Protein AF-A0A5S4W5J8-F1 (afdb_monomer)

Mean predicted aligned error: 5.46 Å

Nearest PDB structures (foldseek):
  3fp9-assembly3_G  TM=5.485E-01  e=4.960E-02  Mycobacterium tuberculosis
  3fp9-assembly3_L  TM=5.284E-01  e=7.097E-02  Mycobacterium tuberculosis
  3fp9-assembly2_E  TM=5.557E-01  e=1.958E-01  Mycobacterium tuberculosis
  5kzf-assembly2_I  TM=4.977E-01  e=2.640E-01  Mycobacterium tuberculosis H37Ra
  2wfw-assembly1_B-2  TM=4.012E-01  e=1.015E-01  Rhodococcus erythropolis

Organism: NCBI:txid515489

pLDDT: mean 88.21, std 12.74, range [36.38, 98.25]

InterPro domains:
  IPR058292 Protein of unknown function DUF7986 [PF25948] (2-155)

Solvent-accessible surface area (backbone atoms only — not comparable to full-atom values): 9785 Å² total; per-residue (Å²): 135,82,80,91,49,82,70,62,52,54,60,52,49,50,46,54,37,74,32,53,60,96,94,49,78,28,46,49,60,54,48,61,74,70,58,88,63,55,93,86,36,68,68,38,54,49,52,51,18,60,67,68,42,43,55,43,42,33,34,31,62,41,73,39,99,85,68,28,28,34,25,35,29,68,44,71,74,39,81,40,44,34,52,42,75,67,55,52,74,74,58,55,65,73,42,38,32,34,36,38,38,31,53,57,95,84,39,28,31,70,69,87,52,75,36,66,47,58,80,79,53,52,61,64,34,43,72,70,41,60,64,78,46,58,74,42,59,53,50,60,33,45,69,37,68,62,42,64,55,29,51,52,54,50,34,60,75,70,52,44,54,80,72,63,79,84,76,77,88,127

Sequence (170 aa):
MALEDPDEVYYIYDLAIYTAPADRSRAIDRYAKSARFEAQSDERRMLEAMRASQFAILMVERRHDTVGLIATDILRNSKVWLIDVGLEHSMDSGQLFATRLLTVETFSMTAGVNVPFEIDMLEPICMMLPRRVADSKLSQVADDRRFAEAVYKVGLADGVMDRLAYVEPG

Structure (mmCIF, N/CA/C/O backbone):
data_AF-A0A5S4W5J8-F1
#
_entry.id   AF-A0A5S4W5J8-F1
#
loop_
_atom_site.group_PDB
_atom_site.id
_atom_site.type_symbol
_atom_site.label_atom_id
_atom_site.label_alt_id
_atom_site.label_comp_id
_atom_site.label_asym_id
_atom_site.label_entity_id
_atom_site.label_seq_id
_atom_site.pdbx_PDB_ins_code
_atom_site.Cartn_x
_atom_site.Cartn_y
_atom_site.Cartn_z
_atom_site.occupancy
_atom_site.B_iso_or_equiv
_atom_site.auth_seq_id
_atom_site.auth_comp_id
_atom_site.auth_asym_id
_atom_site.auth_atom_id
_atom_site.pdbx_PDB_model_num
ATOM 1 N N . MET A 1 1 ? -1.246 -24.985 -12.605 1.00 39.12 1 MET A N 1
ATOM 2 C CA . MET A 1 1 ? -0.215 -23.949 -12.435 1.00 39.12 1 MET A CA 1
ATOM 3 C C . MET A 1 1 ? 0.287 -24.133 -11.020 1.00 39.12 1 MET A C 1
ATOM 5 O O . MET A 1 1 ? -0.470 -23.866 -10.097 1.00 39.12 1 MET A O 1
ATOM 9 N N . ALA A 1 2 ? 1.417 -24.817 -10.867 1.00 37.88 2 ALA A N 1
ATOM 10 C CA . ALA A 1 2 ? 2.068 -24.954 -9.570 1.00 37.88 2 ALA A CA 1
ATOM 11 C C . ALA A 1 2 ? 2.841 -23.652 -9.332 1.00 37.88 2 ALA A C 1
ATOM 13 O O . ALA A 1 2 ? 3.443 -23.152 -10.276 1.00 37.88 2 ALA A O 1
ATOM 14 N N . LEU A 1 3 ? 2.721 -23.082 -8.136 1.00 46.00 3 LEU A N 1
ATOM 15 C CA . LEU A 1 3 ? 3.480 -21.902 -7.723 1.00 46.00 3 LEU A CA 1
ATOM 16 C C . LEU A 1 3 ? 4.900 -22.392 -7.436 1.00 46.00 3 LEU A C 1
ATOM 18 O O . LEU A 1 3 ? 5.064 -23.292 -6.610 1.00 46.00 3 LEU A O 1
ATOM 22 N N . GLU A 1 4 ? 5.881 -21.904 -8.189 1.00 52.81 4 GLU A N 1
ATOM 23 C CA . GLU A 1 4 ? 7.276 -22.343 -8.054 1.00 52.81 4 GLU A CA 1
ATOM 24 C C . GLU A 1 4 ? 8.015 -21.564 -6.948 1.00 52.81 4 GLU A C 1
ATOM 26 O O . GLU A 1 4 ? 9.006 -22.073 -6.428 1.00 52.81 4 GLU A O 1
ATOM 31 N N . ASP A 1 5 ? 7.470 -20.422 -6.501 1.00 60.50 5 ASP A N 1
ATOM 32 C CA . ASP A 1 5 ? 8.006 -19.591 -5.416 1.00 60.50 5 ASP A CA 1
ATOM 33 C C . ASP A 1 5 ? 6.974 -19.409 -4.269 1.00 60.50 5 ASP A C 1
ATOM 35 O O . ASP A 1 5 ? 5.842 -18.973 -4.517 1.00 60.50 5 ASP A O 1
ATOM 39 N N . PRO A 1 6 ? 7.298 -19.759 -3.005 1.00 61.22 6 PRO A N 1
ATOM 40 C CA . PRO A 1 6 ? 6.429 -19.508 -1.852 1.00 61.22 6 PRO A CA 1
ATOM 41 C C . PRO A 1 6 ? 6.066 -18.028 -1.644 1.00 61.22 6 PRO A C 1
ATOM 43 O O . PRO A 1 6 ? 4.991 -17.760 -1.098 1.00 61.22 6 PRO A O 1
ATOM 46 N N . ASP A 1 7 ? 6.885 -17.082 -2.110 1.00 64.31 7 ASP A N 1
ATOM 47 C CA . ASP A 1 7 ? 6.624 -15.650 -1.947 1.00 64.31 7 ASP A CA 1
ATOM 48 C C . ASP A 1 7 ? 5.525 -15.145 -2.900 1.00 64.31 7 ASP A C 1
ATOM 50 O O . ASP A 1 7 ? 4.762 -14.234 -2.556 1.00 64.31 7 ASP A O 1
ATOM 54 N N . GLU A 1 8 ? 5.307 -15.833 -4.031 1.00 71.88 8 GLU A N 1
ATOM 55 C CA . GLU A 1 8 ? 4.194 -15.549 -4.949 1.00 71.88 8 GLU A CA 1
ATOM 56 C C . GLU A 1 8 ? 2.815 -15.715 -4.290 1.00 71.88 8 GLU A C 1
ATOM 58 O O . GLU A 1 8 ? 1.825 -15.075 -4.674 1.00 71.88 8 GLU A O 1
ATOM 63 N N . VAL A 1 9 ? 2.741 -16.562 -3.261 1.00 80.62 9 VAL A N 1
ATOM 64 C CA . VAL A 1 9 ? 1.512 -16.836 -2.516 1.00 80.62 9 VAL A CA 1
ATOM 65 C C . VAL A 1 9 ? 1.036 -15.588 -1.760 1.00 80.62 9 VAL A C 1
ATOM 67 O O . VAL A 1 9 ? -0.175 -15.361 -1.654 1.00 80.62 9 VAL A O 1
ATOM 70 N N . TYR A 1 10 ? 1.948 -14.736 -1.277 1.00 83.56 10 TYR A N 1
ATOM 71 C CA . TYR A 1 10 ? 1.575 -13.541 -0.514 1.00 83.56 10 TYR A CA 1
ATOM 72 C C . TYR A 1 10 ? 0.826 -12.510 -1.369 1.00 83.56 10 TYR A C 1
ATOM 74 O O . TYR A 1 10 ? -0.144 -11.916 -0.891 1.00 83.56 10 TYR A O 1
ATOM 82 N N . TYR A 1 11 ? 1.177 -12.360 -2.653 1.00 86.62 11 TYR A N 1
ATOM 83 C CA . TYR A 1 11 ? 0.439 -11.492 -3.584 1.00 86.62 11 TYR A CA 1
ATOM 84 C C . TYR A 1 11 ? -0.991 -11.995 -3.807 1.00 86.62 11 TYR A C 1
ATOM 86 O O . TYR A 1 11 ? -1.944 -11.213 -3.863 1.00 86.62 11 TYR A O 1
ATOM 94 N N . ILE A 1 12 ? -1.164 -13.318 -3.898 1.00 88.19 12 ILE A N 1
ATOM 95 C CA . ILE A 1 12 ? -2.484 -13.941 -4.038 1.00 88.19 12 ILE A CA 1
ATOM 96 C C . ILE A 1 12 ? -3.322 -13.682 -2.786 1.00 88.19 12 ILE A C 1
ATOM 98 O O . ILE A 1 12 ? -4.507 -13.361 -2.908 1.00 88.19 12 ILE A O 1
ATOM 102 N N . TYR A 1 13 ? -2.731 -13.789 -1.593 1.00 90.62 13 TYR A N 1
ATOM 103 C CA . TYR A 1 13 ? -3.429 -13.481 -0.347 1.00 90.62 13 TYR A CA 1
ATOM 104 C C . TYR A 1 13 ? -3.846 -12.016 -0.261 1.00 90.62 13 TYR A C 1
ATOM 106 O O . TYR A 1 13 ? -5.002 -11.758 0.079 1.00 90.62 13 TYR A O 1
ATOM 114 N N . ASP A 1 14 ? -2.979 -11.072 -0.635 1.00 93.19 14 ASP A N 1
ATOM 115 C CA . ASP A 1 14 ? -3.356 -9.657 -0.698 1.00 93.19 14 ASP A CA 1
ATOM 116 C C . ASP A 1 14 ? -4.587 -9.454 -1.598 1.00 93.19 14 ASP A C 1
ATOM 118 O O . ASP A 1 14 ? -5.623 -8.940 -1.156 1.00 93.19 14 ASP A O 1
ATOM 122 N N . LEU A 1 15 ? -4.526 -9.951 -2.839 1.00 93.00 15 LEU A N 1
ATOM 123 C CA . LEU A 1 15 ? -5.633 -9.818 -3.784 1.00 93.00 15 LEU A CA 1
ATOM 124 C C . LEU A 1 15 ? -6.908 -10.500 -3.268 1.00 93.00 15 LEU A C 1
ATOM 126 O O . LEU A 1 15 ? -7.994 -9.924 -3.373 1.00 93.00 15 LEU A O 1
ATOM 130 N N . ALA A 1 16 ? -6.804 -11.694 -2.686 1.00 93.31 16 ALA A N 1
ATOM 131 C CA . ALA A 1 16 ? -7.947 -12.442 -2.166 1.00 93.31 16 ALA A CA 1
ATOM 132 C C . ALA A 1 16 ? -8.619 -11.752 -0.966 1.00 93.31 16 ALA A C 1
ATOM 134 O O . ALA A 1 16 ? -9.845 -11.825 -0.818 1.00 93.31 16 ALA A O 1
ATOM 135 N N . ILE A 1 17 ? -7.839 -11.080 -0.114 1.00 94.31 17 ILE A N 1
ATOM 136 C CA . ILE A 1 17 ? -8.345 -10.369 1.065 1.00 94.31 17 ILE A CA 1
ATOM 137 C C . ILE A 1 17 ? -9.013 -9.054 0.652 1.00 94.31 17 ILE A C 1
ATOM 139 O O . ILE A 1 17 ? -10.154 -8.781 1.057 1.00 94.31 17 ILE A O 1
ATOM 143 N N . TYR A 1 18 ? -8.318 -8.256 -0.162 1.00 94.38 18 TYR A N 1
ATOM 144 C CA . TYR A 1 18 ? -8.621 -6.838 -0.361 1.00 94.38 18 TYR A CA 1
ATOM 145 C C . TYR A 1 18 ? -9.265 -6.496 -1.702 1.00 94.38 18 TYR A C 1
ATOM 147 O O . TYR A 1 18 ? -9.713 -5.362 -1.885 1.00 94.38 18 TYR A O 1
ATOM 155 N N . THR A 1 19 ? -9.376 -7.445 -2.630 1.00 92.94 19 THR A N 1
ATOM 156 C CA . THR A 1 19 ? -10.060 -7.222 -3.908 1.00 92.94 19 THR A CA 1
ATOM 157 C C . THR A 1 19 ? -11.259 -8.148 -4.078 1.00 92.94 19 THR A C 1
ATOM 159 O O . THR A 1 19 ? -11.431 -9.153 -3.387 1.00 92.94 19 THR A O 1
ATOM 162 N N . ALA A 1 20 ? -12.157 -7.768 -4.983 1.00 93.50 20 ALA A N 1
ATOM 163 C CA . ALA A 1 20 ? -13.247 -8.612 -5.443 1.00 93.50 20 ALA A CA 1
ATOM 164 C C . ALA A 1 20 ? -13.712 -8.151 -6.830 1.00 93.50 20 ALA A C 1
ATOM 166 O O . ALA A 1 20 ? -13.581 -6.969 -7.159 1.00 93.50 20 ALA A O 1
ATOM 167 N N . PRO A 1 21 ? -14.281 -9.050 -7.650 1.00 89.62 21 PRO A N 1
ATOM 168 C CA . PRO A 1 21 ? -15.085 -8.662 -8.804 1.00 89.62 21 PRO A CA 1
ATOM 169 C C . PRO A 1 21 ? -16.190 -7.664 -8.427 1.00 89.62 21 PRO A C 1
ATOM 171 O O . PRO A 1 21 ? -16.654 -7.653 -7.291 1.00 89.62 21 PRO A O 1
ATOM 174 N N . ALA A 1 22 ? -16.635 -6.843 -9.383 1.00 85.25 22 ALA A N 1
ATOM 175 C CA . ALA A 1 22 ? -17.581 -5.750 -9.124 1.00 85.25 22 ALA A CA 1
ATOM 176 C C . ALA A 1 22 ? -18.946 -6.214 -8.570 1.00 85.25 22 ALA A C 1
ATOM 178 O O . ALA A 1 22 ? -19.643 -5.441 -7.923 1.00 85.25 22 ALA A O 1
ATOM 179 N N . ASP A 1 23 ? -19.322 -7.468 -8.812 1.00 92.00 23 ASP A N 1
ATOM 180 C CA . ASP A 1 23 ? -20.550 -8.118 -8.350 1.00 92.00 23 ASP A CA 1
ATOM 181 C C . ASP A 1 23 ? -20.390 -8.844 -6.999 1.00 92.00 23 ASP A C 1
ATOM 183 O O . ASP A 1 23 ? -21.333 -9.470 -6.513 1.00 92.00 23 ASP A O 1
ATOM 187 N N . ARG A 1 24 ? -19.206 -8.788 -6.373 1.00 92.94 24 ARG A N 1
ATOM 188 C CA . ARG A 1 24 ? -18.893 -9.510 -5.133 1.00 92.94 24 ARG A CA 1
ATOM 189 C C . ARG A 1 24 ? -18.306 -8.584 -4.073 1.00 92.94 24 ARG A C 1
ATOM 191 O O . ARG A 1 24 ? -17.574 -7.648 -4.364 1.00 92.94 24 ARG A O 1
ATOM 198 N N . SER A 1 25 ? -18.578 -8.885 -2.804 1.00 94.06 25 SER A N 1
ATOM 199 C CA . SER A 1 25 ? -17.920 -8.201 -1.685 1.00 94.06 25 SER A CA 1
ATOM 200 C C . SER A 1 25 ? -16.525 -8.776 -1.430 1.00 94.06 25 SER A C 1
ATOM 202 O O . SER A 1 25 ? -16.349 -9.994 -1.523 1.00 94.06 25 SER A O 1
ATOM 204 N N . ARG A 1 26 ? -15.569 -7.937 -1.011 1.00 95.50 26 ARG A N 1
ATOM 205 C CA . ARG A 1 26 ? -14.213 -8.348 -0.593 1.00 95.50 26 ARG A CA 1
ATOM 206 C C . ARG A 1 26 ? -14.258 -9.330 0.578 1.00 95.50 26 ARG A C 1
ATOM 208 O O . ARG A 1 26 ? -15.209 -9.310 1.364 1.00 95.50 26 ARG A O 1
ATOM 215 N N . ALA A 1 27 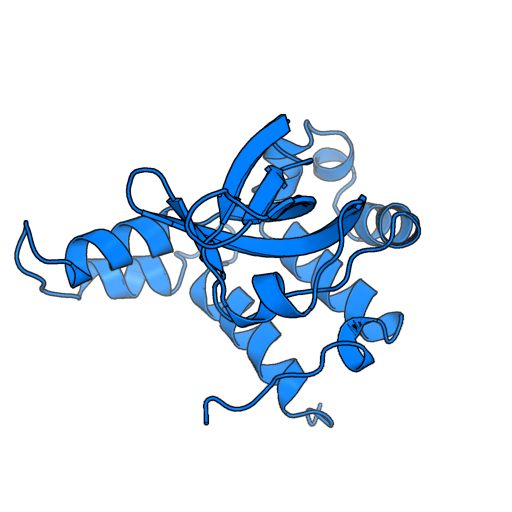? -13.249 -10.192 0.712 1.00 96.44 27 ALA A N 1
ATOM 216 C CA . ALA A 1 27 ? -13.196 -11.140 1.826 1.00 96.44 27 ALA A CA 1
ATOM 217 C C . ALA A 1 27 ? -13.129 -10.421 3.179 1.00 96.44 27 ALA A C 1
ATOM 219 O O . ALA A 1 27 ? -13.876 -10.787 4.088 1.00 96.44 27 ALA A O 1
ATOM 220 N N . ILE A 1 28 ? -12.346 -9.341 3.269 1.00 96.19 28 ILE A N 1
ATOM 221 C CA . ILE A 1 28 ? -12.249 -8.523 4.483 1.00 96.19 28 ILE A CA 1
ATOM 222 C C . ILE A 1 28 ? -13.601 -7.931 4.914 1.00 96.19 28 ILE A C 1
ATOM 224 O O . ILE A 1 28 ? -13.933 -7.938 6.096 1.00 96.19 28 ILE A O 1
ATOM 228 N N . ASP A 1 29 ? -14.446 -7.509 3.965 1.00 96.75 29 ASP A N 1
ATOM 229 C CA . ASP A 1 29 ? -15.786 -6.995 4.279 1.00 96.75 29 ASP A CA 1
ATOM 230 C C . ASP A 1 29 ? -16.734 -8.098 4.754 1.00 96.75 29 ASP A C 1
ATOM 232 O O . ASP A 1 29 ? -17.607 -7.847 5.585 1.00 96.75 29 ASP A O 1
ATOM 236 N N . ARG A 1 30 ? -16.593 -9.324 4.233 1.00 96.88 30 ARG A N 1
ATOM 237 C CA . ARG A 1 30 ? -17.379 -10.470 4.716 1.00 96.88 30 ARG A CA 1
ATOM 238 C C . ARG A 1 30 ? -16.966 -10.843 6.134 1.00 96.88 30 ARG A C 1
ATOM 240 O O . ARG A 1 30 ? -17.841 -11.023 6.974 1.00 96.88 30 ARG A O 1
ATOM 247 N N . TYR A 1 31 ? -15.661 -10.891 6.400 1.00 96.81 31 TYR A N 1
ATOM 248 C CA . TYR A 1 31 ? -15.129 -11.150 7.734 1.00 96.81 31 TYR A CA 1
ATOM 249 C C . TYR A 1 31 ? -15.609 -10.099 8.740 1.00 96.81 31 TYR A C 1
ATOM 251 O O . TYR A 1 31 ? -16.134 -10.452 9.794 1.00 96.81 31 TYR A O 1
ATOM 259 N N . ALA A 1 32 ? -15.548 -8.816 8.377 1.00 95.62 32 ALA A N 1
ATOM 260 C CA . ALA A 1 32 ? -15.992 -7.723 9.237 1.00 95.62 32 ALA A CA 1
ATOM 261 C C . ALA A 1 32 ? -17.484 -7.769 9.600 1.00 95.62 32 ALA A C 1
ATOM 263 O O . ALA A 1 32 ? -17.862 -7.299 10.668 1.00 95.62 32 ALA A O 1
ATOM 264 N N . LYS A 1 33 ? -18.337 -8.352 8.746 1.00 94.44 33 LYS A N 1
ATOM 265 C CA . LYS A 1 33 ? -19.766 -8.544 9.051 1.00 94.44 33 LYS A CA 1
ATOM 266 C C . LYS A 1 33 ? -20.014 -9.622 10.108 1.00 94.44 33 LYS A C 1
ATOM 268 O O . LYS A 1 33 ? -21.024 -9.555 10.801 1.00 94.44 33 LYS A O 1
ATOM 273 N N . SER A 1 34 ? -19.145 -10.628 10.199 1.00 93.31 34 SER A N 1
ATOM 274 C CA . SER A 1 34 ? -19.281 -11.739 11.152 1.00 93.31 34 SER A CA 1
ATOM 275 C C . SER A 1 34 ? -18.438 -11.573 12.415 1.00 93.31 34 SER A C 1
ATOM 277 O O . SER A 1 34 ? -18.775 -12.154 13.446 1.00 93.31 34 SER A O 1
ATOM 279 N N . ALA A 1 35 ? -17.340 -10.819 12.333 1.00 92.00 35 ALA A N 1
ATOM 280 C CA . ALA A 1 35 ? -16.421 -10.608 13.439 1.00 92.00 35 ALA A CA 1
ATOM 281 C C . ALA A 1 35 ? -17.101 -9.835 14.576 1.00 92.00 35 ALA A C 1
ATOM 283 O O . ALA A 1 35 ? -17.832 -8.870 14.349 1.00 92.00 35 ALA A O 1
ATOM 284 N N . ARG A 1 36 ? -16.851 -10.264 15.814 1.00 92.75 36 ARG A N 1
ATOM 285 C CA . ARG A 1 36 ? -17.346 -9.602 17.021 1.00 92.75 36 ARG A CA 1
ATOM 286 C C . ARG A 1 36 ? -16.149 -9.111 17.818 1.00 92.75 36 ARG A C 1
ATOM 288 O O . ARG A 1 36 ? -15.489 -9.905 18.475 1.00 92.75 36 ARG A O 1
ATOM 295 N N . PHE A 1 37 ? -15.898 -7.812 17.735 1.00 94.31 37 PHE A N 1
ATOM 296 C CA . PHE A 1 37 ? -14.906 -7.111 18.544 1.00 94.31 37 PHE A CA 1
ATOM 297 C C . PHE A 1 37 ? -15.606 -6.047 19.382 1.00 94.31 37 PHE A C 1
ATOM 299 O O . PHE A 1 37 ? -16.645 -5.515 18.974 1.00 94.31 37 PHE A O 1
ATOM 306 N N . GLU A 1 38 ? -15.053 -5.742 20.550 1.00 95.31 38 GLU A N 1
ATOM 307 C CA . GLU A 1 38 ? -15.562 -4.650 21.374 1.00 95.31 38 GLU A CA 1
ATOM 308 C C . GLU A 1 38 ? -15.379 -3.312 20.643 1.00 95.31 38 GLU A C 1
ATOM 310 O O . GLU A 1 38 ? -14.429 -3.115 19.888 1.00 95.31 38 GLU A O 1
ATOM 315 N N . ALA A 1 39 ? -16.304 -2.371 20.843 1.00 88.31 39 ALA A N 1
ATOM 316 C CA . ALA A 1 39 ? -16.365 -1.152 20.032 1.00 88.31 39 ALA A CA 1
ATOM 317 C C . ALA A 1 39 ? -15.095 -0.282 20.102 1.00 88.31 39 ALA A C 1
ATOM 319 O O . ALA A 1 39 ? -14.810 0.449 19.157 1.00 88.31 39 ALA A O 1
ATOM 320 N N . GLN A 1 40 ? -14.356 -0.349 21.210 1.00 91.62 40 GLN A N 1
ATOM 321 C CA . GLN A 1 40 ? -13.151 0.448 21.461 1.00 91.62 40 GLN A CA 1
ATOM 322 C C . GLN A 1 40 ? -11.864 -0.387 21.421 1.00 91.62 40 GLN A C 1
ATOM 324 O O . GLN A 1 40 ? -10.813 0.120 21.804 1.00 91.62 40 GLN A O 1
ATOM 329 N N . SER A 1 41 ? -11.943 -1.647 20.981 1.00 95.25 41 SER A N 1
ATOM 330 C CA . SER A 1 41 ? -10.783 -2.533 20.947 1.00 95.25 41 SER A CA 1
ATOM 331 C C . SER A 1 41 ? -9.855 -2.217 19.776 1.00 95.25 41 SER A C 1
ATOM 333 O O . SER A 1 41 ? -10.282 -1.710 18.730 1.00 95.25 41 SER A O 1
ATOM 335 N N . ASP A 1 42 ? -8.578 -2.550 19.937 1.00 94.81 42 ASP A N 1
ATOM 336 C CA . ASP A 1 42 ? -7.579 -2.364 18.887 1.00 94.81 42 ASP A CA 1
ATOM 337 C C . ASP A 1 42 ? -7.854 -3.268 17.681 1.00 94.81 42 ASP A C 1
ATOM 339 O O . ASP A 1 42 ? -7.674 -2.849 16.541 1.00 94.81 42 ASP A O 1
ATOM 343 N N . GLU A 1 43 ? -8.413 -4.461 17.890 1.00 95.25 43 GLU A N 1
ATOM 344 C CA . GLU A 1 43 ? -8.831 -5.357 16.809 1.00 95.25 43 GLU A CA 1
ATOM 345 C C . GLU A 1 43 ? -9.937 -4.732 15.956 1.00 95.25 43 GLU A C 1
ATOM 347 O O . GLU A 1 43 ? -9.929 -4.859 14.728 1.00 95.25 43 GLU A O 1
ATOM 352 N N . ARG A 1 44 ? -10.886 -4.017 16.580 1.00 95.06 44 ARG A N 1
ATOM 353 C CA . ARG A 1 44 ? -11.934 -3.299 15.848 1.00 95.06 44 ARG A CA 1
ATOM 354 C C . ARG A 1 44 ? -11.339 -2.169 15.012 1.00 95.06 44 ARG A C 1
ATOM 356 O O . ARG A 1 44 ? -11.727 -2.028 13.849 1.00 95.06 44 ARG A O 1
ATOM 363 N N . ARG A 1 45 ? -10.416 -1.389 15.591 1.00 94.94 45 ARG A N 1
ATOM 364 C CA . ARG A 1 45 ? -9.702 -0.298 14.903 1.00 94.94 45 ARG A CA 1
ATOM 365 C C . ARG A 1 45 ? -8.904 -0.834 13.719 1.00 94.94 45 ARG A C 1
ATOM 367 O O . ARG A 1 45 ? -9.043 -0.325 12.609 1.00 94.94 45 ARG A O 1
ATOM 374 N N . MET A 1 46 ? -8.154 -1.910 13.935 1.00 94.94 46 MET A N 1
ATOM 375 C CA . MET A 1 46 ? -7.341 -2.535 12.901 1.00 94.94 46 MET A CA 1
ATOM 376 C C . MET A 1 46 ? -8.201 -3.111 11.779 1.00 94.94 46 MET A C 1
ATOM 378 O O . MET A 1 46 ? -7.907 -2.895 10.608 1.00 94.94 46 MET A O 1
ATOM 382 N N . LEU A 1 47 ? -9.313 -3.779 12.101 1.00 95.81 47 LEU A N 1
ATOM 383 C CA . LEU A 1 47 ? -10.223 -4.297 11.082 1.00 95.81 47 LEU A CA 1
ATOM 384 C C . LEU A 1 47 ? -10.805 -3.175 10.209 1.00 95.81 47 LEU A C 1
ATOM 386 O O . LEU A 1 47 ? -10.940 -3.354 9.001 1.00 95.81 47 LEU A O 1
ATOM 390 N N . GLU A 1 48 ? -11.137 -2.016 10.781 1.00 95.62 48 GLU A N 1
ATOM 391 C CA . GLU A 1 48 ? -11.576 -0.868 9.979 1.00 95.62 48 GLU A CA 1
ATOM 392 C C . GLU A 1 48 ? -10.448 -0.296 9.112 1.00 95.62 48 GLU A C 1
ATOM 394 O O . GLU A 1 48 ? -10.679 -0.040 7.930 1.00 95.62 48 GLU A O 1
ATOM 399 N N . ALA A 1 49 ? -9.219 -0.204 9.628 1.00 96.25 49 ALA A N 1
ATOM 400 C CA . ALA A 1 49 ? -8.053 0.178 8.829 1.00 96.25 49 ALA A CA 1
ATOM 401 C C . ALA A 1 49 ? -7.800 -0.804 7.667 1.00 96.25 49 ALA A C 1
ATOM 403 O O . ALA A 1 49 ? -7.576 -0.385 6.534 1.00 96.25 49 ALA A O 1
ATOM 404 N N . MET A 1 50 ? -7.937 -2.114 7.899 1.00 95.62 50 MET A N 1
ATOM 405 C CA . MET A 1 50 ? -7.855 -3.144 6.855 1.00 95.62 50 MET A CA 1
ATOM 406 C C . MET A 1 50 ? -8.927 -2.965 5.780 1.00 95.62 50 MET A C 1
ATOM 408 O O . MET A 1 50 ? -8.641 -3.072 4.586 1.00 95.62 50 MET A O 1
ATOM 412 N N . ARG A 1 51 ? -10.165 -2.651 6.166 1.00 95.44 51 ARG A N 1
ATOM 413 C CA . ARG A 1 51 ? -11.253 -2.409 5.205 1.00 95.44 51 ARG A CA 1
ATOM 414 C C . ARG A 1 51 ? -11.062 -1.133 4.396 1.00 95.44 51 ARG A C 1
ATOM 416 O O . ARG A 1 51 ? -11.463 -1.111 3.228 1.00 95.44 51 ARG A O 1
ATOM 423 N N . ALA A 1 52 ? -10.499 -0.102 5.017 1.00 94.94 52 ALA A N 1
ATOM 424 C CA . ALA A 1 52 ? -10.199 1.187 4.405 1.00 94.94 52 ALA A CA 1
ATOM 425 C C . ALA A 1 52 ? -8.840 1.216 3.688 1.00 94.94 52 ALA A C 1
ATOM 427 O O . ALA A 1 52 ? -8.498 2.237 3.100 1.00 94.94 52 ALA A O 1
ATOM 428 N N . SER A 1 53 ? -8.085 0.114 3.729 1.00 94.69 53 SER A N 1
ATOM 429 C CA . SER A 1 53 ? -6.745 0.038 3.156 1.00 94.69 53 SER A CA 1
ATOM 430 C C . SER A 1 53 ? -6.716 0.376 1.669 1.00 94.69 53 SER A C 1
ATOM 432 O O . SER A 1 53 ? -7.641 0.070 0.907 1.00 94.69 53 SER A O 1
ATOM 434 N N . GLN A 1 54 ? -5.612 0.984 1.252 1.00 92.75 54 GLN A N 1
ATOM 435 C CA . GLN A 1 54 ? -5.422 1.480 -0.104 1.00 92.75 54 GLN A CA 1
ATOM 436 C C . GLN A 1 54 ? -4.120 0.951 -0.679 1.00 92.75 54 GLN A C 1
ATOM 438 O O . GLN A 1 54 ? -3.118 0.853 0.023 1.00 92.75 54 GLN A O 1
ATOM 443 N N . PHE A 1 55 ? -4.129 0.621 -1.968 1.00 95.06 55 PHE A N 1
ATOM 444 C CA . PHE A 1 55 ? -2.890 0.353 -2.682 1.00 95.06 55 PHE A CA 1
ATOM 445 C C . PHE A 1 55 ? -2.212 1.687 -3.029 1.00 95.06 55 PHE A C 1
ATOM 447 O O . PHE A 1 55 ? -2.888 2.653 -3.410 1.00 95.06 55 PHE A O 1
ATOM 454 N N . ALA A 1 56 ? -0.896 1.752 -2.853 1.00 95.50 56 ALA A N 1
ATOM 455 C CA . ALA A 1 56 ? -0.104 2.968 -2.974 1.00 95.50 56 ALA A CA 1
ATOM 456 C C . ALA A 1 56 ? 1.227 2.690 -3.677 1.00 95.50 56 ALA A C 1
ATOM 458 O O . ALA A 1 56 ? 1.755 1.581 -3.601 1.00 95.50 56 ALA A O 1
ATOM 459 N N . ILE A 1 57 ? 1.771 3.725 -4.319 1.00 96.44 57 ILE A N 1
ATOM 460 C CA . ILE A 1 57 ? 3.178 3.789 -4.725 1.00 96.44 57 ILE A CA 1
ATOM 461 C C . ILE A 1 57 ? 3.822 4.865 -3.863 1.00 96.44 57 ILE A C 1
ATOM 463 O O . ILE A 1 57 ? 3.429 6.032 -3.922 1.00 96.44 57 ILE A O 1
ATOM 467 N N . LEU A 1 58 ? 4.785 4.458 -3.049 1.00 97.31 58 LEU A N 1
ATOM 468 C CA . LEU A 1 58 ? 5.459 5.298 -2.081 1.00 97.31 58 LEU A CA 1
ATOM 469 C C . LEU A 1 58 ? 6.868 5.630 -2.538 1.00 97.31 58 LEU A C 1
ATOM 471 O O . LEU A 1 58 ? 7.637 4.733 -2.860 1.00 97.31 58 LEU A O 1
ATOM 475 N N . MET A 1 59 ? 7.210 6.915 -2.498 1.00 97.75 59 MET A N 1
ATOM 476 C CA . MET A 1 59 ? 8.589 7.386 -2.581 1.00 97.75 59 MET A CA 1
ATOM 477 C C . MET A 1 59 ? 9.101 7.678 -1.175 1.00 97.75 59 MET A C 1
ATOM 479 O O . MET A 1 59 ? 8.534 8.529 -0.484 1.00 97.75 59 MET A O 1
ATOM 483 N N . VAL A 1 60 ? 10.165 7.000 -0.753 1.00 97.75 60 VAL A N 1
ATOM 484 C CA . VAL A 1 60 ? 10.813 7.259 0.536 1.00 97.75 60 VAL A CA 1
ATOM 485 C C . VAL A 1 60 ? 11.505 8.612 0.487 1.00 97.75 60 VAL A C 1
ATOM 487 O O . VAL A 1 60 ? 12.273 8.892 -0.426 1.00 97.75 60 VAL A O 1
ATOM 490 N N . GLU A 1 61 ? 11.264 9.464 1.478 1.00 97.75 61 GLU A N 1
ATOM 491 C CA . GLU A 1 61 ? 11.915 10.775 1.545 1.00 97.75 61 GLU A CA 1
ATOM 492 C C . GLU A 1 61 ? 13.017 10.791 2.581 1.00 97.75 61 GLU A C 1
ATOM 494 O O . GLU A 1 61 ? 14.122 11.264 2.326 1.00 97.75 61 GLU A O 1
ATOM 499 N N . ARG A 1 62 ? 12.708 10.285 3.771 1.00 96.81 62 ARG A N 1
ATOM 500 C CA . ARG A 1 62 ? 13.618 10.268 4.909 1.00 96.81 62 ARG A CA 1
ATOM 501 C C . ARG A 1 62 ? 13.122 9.295 5.966 1.00 96.81 62 ARG A C 1
ATOM 503 O O . ARG A 1 62 ? 11.945 8.943 5.997 1.00 96.81 62 ARG A O 1
ATOM 510 N N . ARG A 1 63 ? 14.004 8.960 6.900 1.00 96.44 63 ARG A N 1
ATOM 511 C CA . ARG A 1 63 ? 13.606 8.385 8.188 1.00 96.44 63 ARG A CA 1
ATOM 512 C C . ARG A 1 63 ? 12.865 9.441 9.011 1.00 96.44 63 ARG A C 1
ATOM 514 O O . ARG A 1 63 ? 13.170 10.636 8.918 1.00 96.44 63 ARG A O 1
ATOM 521 N N . HIS A 1 64 ? 11.850 9.013 9.748 1.00 96.38 64 HIS A N 1
ATOM 522 C CA . HIS A 1 64 ? 11.162 9.849 10.724 1.00 96.38 64 HIS A CA 1
ATOM 523 C C . HIS A 1 64 ? 12.065 10.055 11.951 1.00 96.38 64 HIS A C 1
ATOM 525 O O . HIS A 1 64 ? 12.919 9.225 12.244 1.00 96.38 64 HIS A O 1
ATOM 531 N N . ASP A 1 65 ? 11.879 11.152 12.686 1.00 93.19 65 ASP A N 1
ATOM 532 C CA . ASP A 1 65 ? 12.808 11.542 13.761 1.00 93.19 65 ASP A CA 1
ATOM 533 C C . ASP A 1 65 ? 12.717 10.619 14.989 1.00 93.19 65 ASP A C 1
ATOM 535 O O . ASP A 1 65 ? 13.586 10.642 15.856 1.00 93.19 65 ASP A O 1
ATOM 539 N N . THR A 1 66 ? 11.643 9.829 15.086 1.00 92.44 66 THR A N 1
ATOM 540 C CA . THR A 1 66 ? 11.403 8.897 16.198 1.00 92.44 66 THR A CA 1
ATOM 541 C C . THR A 1 66 ? 11.424 7.437 15.759 1.00 92.44 66 THR A C 1
ATOM 543 O O . THR A 1 66 ? 12.109 6.634 16.380 1.00 92.44 66 THR A O 1
ATOM 546 N N . VAL A 1 67 ? 10.638 7.084 14.738 1.00 93.62 67 VAL A N 1
ATOM 547 C CA . VAL A 1 67 ? 10.472 5.705 14.249 1.00 93.62 67 VAL A CA 1
ATOM 548 C C . VAL A 1 67 ? 9.798 5.702 12.883 1.00 93.62 67 VAL A C 1
ATOM 550 O O . VAL A 1 67 ? 8.856 6.478 12.659 1.00 93.62 67 VAL A O 1
ATOM 553 N N . GLY A 1 68 ? 10.244 4.809 12.003 1.00 94.88 68 GLY A N 1
ATOM 554 C CA . GLY A 1 68 ? 9.676 4.601 10.681 1.00 94.88 68 GLY A CA 1
ATOM 555 C C . GLY A 1 68 ? 10.178 5.590 9.630 1.00 94.88 68 GLY A C 1
ATOM 556 O O . GLY A 1 68 ? 11.204 6.257 9.770 1.00 94.88 68 GLY A O 1
ATOM 557 N N . LEU A 1 69 ? 9.426 5.699 8.541 1.00 97.12 69 LEU A N 1
ATOM 558 C CA . LEU A 1 69 ? 9.749 6.486 7.359 1.00 97.12 69 LEU A CA 1
ATOM 559 C C . LEU A 1 69 ? 8.729 7.607 7.145 1.00 97.12 69 LEU A C 1
ATOM 561 O O . LEU A 1 69 ? 7.541 7.465 7.436 1.00 97.12 69 LEU A O 1
ATOM 565 N N . ILE A 1 70 ? 9.191 8.712 6.567 1.00 97.94 70 ILE A N 1
ATOM 566 C CA . ILE A 1 70 ? 8.334 9.674 5.877 1.00 97.94 70 ILE A CA 1
ATOM 567 C C . ILE A 1 70 ? 8.435 9.387 4.382 1.00 97.94 70 ILE A C 1
ATOM 569 O O . ILE A 1 70 ? 9.525 9.430 3.804 1.00 97.94 70 ILE A O 1
ATOM 573 N N . ALA A 1 71 ? 7.292 9.101 3.769 1.00 98.00 71 ALA A N 1
ATOM 574 C CA . ALA A 1 71 ? 7.160 8.824 2.346 1.00 98.00 71 ALA A CA 1
ATOM 575 C C . ALA A 1 71 ? 6.089 9.717 1.707 1.00 98.00 71 ALA A C 1
ATOM 577 O O . ALA A 1 71 ? 5.217 10.256 2.393 1.00 98.00 71 ALA A O 1
ATOM 578 N N . THR A 1 72 ? 6.127 9.855 0.385 1.00 98.25 72 THR A N 1
ATOM 579 C CA . THR A 1 72 ? 5.038 10.459 -0.394 1.00 98.25 72 THR A CA 1
ATOM 580 C C . THR A 1 72 ? 4.285 9.369 -1.150 1.00 98.25 72 THR A C 1
ATOM 582 O O . THR A 1 72 ? 4.897 8.637 -1.923 1.00 98.25 72 THR A O 1
ATOM 585 N N . ASP A 1 73 ? 2.963 9.285 -0.962 1.00 97.06 73 ASP A N 1
ATOM 586 C CA . ASP A 1 73 ? 2.069 8.542 -1.860 1.00 97.06 73 ASP A CA 1
ATOM 587 C C . ASP A 1 73 ? 1.929 9.327 -3.162 1.00 97.06 73 ASP A C 1
ATOM 589 O O . ASP A 1 73 ? 1.292 10.383 -3.207 1.00 97.06 73 ASP A O 1
ATOM 593 N N . ILE A 1 74 ? 2.538 8.805 -4.223 1.00 96.00 74 ILE A N 1
ATOM 594 C CA . ILE A 1 74 ? 2.561 9.425 -5.547 1.00 96.00 74 ILE A CA 1
ATOM 595 C C . ILE A 1 74 ? 1.165 9.435 -6.182 1.00 96.00 74 ILE A C 1
ATOM 597 O O . ILE A 1 74 ? 0.817 10.370 -6.904 1.00 96.00 74 ILE A O 1
ATOM 601 N N . LEU A 1 75 ? 0.328 8.437 -5.890 1.00 93.75 75 LEU A N 1
ATOM 602 C CA . LEU A 1 75 ? -0.999 8.303 -6.494 1.00 93.75 75 LEU A CA 1
ATOM 603 C C . LEU A 1 75 ? -1.999 9.307 -5.914 1.00 93.75 75 LEU A C 1
ATOM 605 O O . LEU A 1 75 ? -2.949 9.708 -6.592 1.00 93.75 75 LEU A O 1
ATOM 609 N N . ARG A 1 76 ? -1.787 9.719 -4.660 1.00 93.94 76 ARG A N 1
ATOM 610 C CA . ARG A 1 76 ? -2.662 10.649 -3.925 1.00 93.94 76 ARG A CA 1
ATOM 611 C C . ARG A 1 76 ? -2.012 11.998 -3.619 1.00 93.94 76 ARG A C 1
ATOM 613 O O . ARG A 1 76 ? -2.703 12.901 -3.156 1.00 93.94 76 ARG A O 1
ATOM 620 N N . ASN A 1 77 ? -0.727 12.157 -3.935 1.00 94.75 77 ASN A N 1
ATOM 621 C CA . ASN A 1 77 ? 0.081 13.340 -3.646 1.00 94.75 77 ASN A CA 1
ATOM 622 C C . ASN A 1 77 ? -0.011 13.767 -2.167 1.00 94.75 77 ASN A C 1
ATOM 624 O O . ASN A 1 77 ? -0.293 14.922 -1.844 1.00 94.75 77 ASN A O 1
ATOM 628 N N . SER A 1 78 ? 0.185 12.807 -1.262 1.00 95.50 78 SER A N 1
ATOM 629 C CA . SER A 1 78 ? 0.067 13.002 0.187 1.00 95.50 78 SER A CA 1
ATOM 630 C C . SER A 1 78 ? 1.254 12.407 0.935 1.00 95.50 78 SER A C 1
ATOM 632 O O . SER A 1 78 ? 1.802 11.387 0.525 1.00 95.50 78 SER A O 1
ATOM 634 N N . LYS A 1 79 ? 1.634 13.019 2.061 1.00 97.44 79 LYS A N 1
ATOM 635 C CA . LYS A 1 79 ? 2.662 12.465 2.953 1.00 97.44 79 LYS A CA 1
ATOM 636 C C . LYS A 1 79 ? 2.100 11.314 3.776 1.00 97.44 79 LYS A C 1
ATOM 638 O O . LYS A 1 79 ? 0.965 11.381 4.241 1.00 97.44 79 LYS A O 1
ATOM 643 N N . VAL A 1 80 ? 2.933 10.308 3.991 1.00 97.31 80 VAL A N 1
ATOM 644 C CA . VAL A 1 80 ? 2.650 9.126 4.798 1.00 97.31 80 VAL A CA 1
ATOM 645 C C . VAL A 1 80 ? 3.754 8.992 5.839 1.00 97.31 80 VAL A C 1
ATOM 647 O O . VAL A 1 80 ? 4.934 8.938 5.493 1.00 97.31 80 VAL A O 1
ATOM 650 N N . TRP A 1 81 ? 3.369 8.931 7.113 1.00 97.56 81 TRP A N 1
ATOM 651 C CA . TRP A 1 81 ? 4.237 8.407 8.162 1.00 97.56 81 TRP A CA 1
ATOM 652 C C . TRP A 1 81 ? 4.054 6.891 8.203 1.00 97.56 81 TRP A C 1
ATOM 654 O O . TRP A 1 81 ? 2.994 6.406 8.594 1.00 97.56 81 TRP A O 1
ATOM 664 N N . LEU A 1 82 ? 5.054 6.157 7.723 1.00 96.75 82 LEU A N 1
ATOM 665 C CA . LEU A 1 82 ? 5.029 4.705 7.605 1.00 96.75 82 LEU A CA 1
ATOM 666 C C . LEU A 1 82 ? 5.844 4.069 8.727 1.00 96.75 82 LEU A C 1
ATOM 668 O O . LEU A 1 82 ? 7.028 4.358 8.865 1.00 96.75 82 LEU A O 1
ATOM 672 N N . ILE A 1 83 ? 5.234 3.170 9.490 1.00 95.12 83 ILE A N 1
ATOM 673 C CA . ILE A 1 83 ? 5.913 2.373 10.511 1.00 95.12 83 ILE A CA 1
ATOM 674 C C . ILE A 1 83 ? 6.048 0.946 9.982 1.00 95.12 83 ILE A C 1
ATOM 676 O O . ILE A 1 83 ? 5.080 0.188 9.953 1.00 95.12 83 ILE A O 1
ATOM 680 N N . ASP A 1 84 ? 7.257 0.604 9.546 1.00 91.62 84 ASP A N 1
ATOM 681 C CA . ASP A 1 84 ? 7.637 -0.723 9.065 1.00 91.62 84 ASP A CA 1
ATOM 682 C C . ASP A 1 84 ? 9.143 -0.906 9.288 1.00 91.62 84 ASP A C 1
ATOM 684 O O . ASP A 1 84 ? 9.956 -0.212 8.677 1.00 91.62 84 ASP A O 1
ATOM 688 N N . VAL A 1 85 ? 9.508 -1.813 10.197 1.00 87.38 85 VAL A N 1
ATOM 689 C CA . VAL A 1 85 ? 10.905 -2.013 10.612 1.00 87.38 85 VAL A CA 1
ATOM 690 C C . VAL A 1 85 ? 11.756 -2.532 9.456 1.00 87.38 85 VAL A C 1
ATOM 692 O O . VAL A 1 85 ? 12.903 -2.112 9.319 1.00 87.38 85 VAL A O 1
ATOM 695 N N . GLY A 1 86 ? 11.212 -3.419 8.620 1.00 86.12 86 GLY A N 1
ATOM 696 C CA . GLY A 1 86 ? 11.947 -3.980 7.490 1.00 86.12 86 GLY A CA 1
ATOM 697 C C . GLY A 1 86 ? 12.295 -2.888 6.486 1.00 86.12 86 GLY A C 1
ATOM 698 O O . GLY A 1 86 ? 13.466 -2.692 6.161 1.00 86.12 86 GLY A O 1
ATOM 699 N N . LEU A 1 87 ? 11.290 -2.107 6.084 1.00 89.81 87 LEU A N 1
ATOM 700 C CA . LEU A 1 87 ? 11.483 -1.012 5.133 1.00 89.81 87 LEU A CA 1
ATOM 701 C C . LEU A 1 87 ? 12.351 0.117 5.694 1.00 89.81 87 LEU A C 1
ATOM 703 O O . LEU A 1 87 ? 13.145 0.690 4.954 1.00 89.81 87 LEU A O 1
ATOM 707 N N . GLU A 1 88 ? 12.242 0.436 6.986 1.00 90.38 88 GLU A N 1
ATOM 708 C CA . GLU A 1 88 ? 13.082 1.455 7.629 1.00 90.38 88 GLU A CA 1
ATOM 709 C C . GLU A 1 88 ? 14.584 1.133 7.521 1.00 90.38 88 GLU A C 1
ATOM 711 O O . GLU A 1 88 ? 15.407 2.038 7.323 1.00 90.38 88 GLU A O 1
ATOM 716 N N . HIS A 1 89 ? 14.933 -0.155 7.607 1.00 87.12 89 HIS A N 1
ATOM 717 C CA . HIS A 1 89 ? 16.309 -0.631 7.469 1.00 87.12 89 HIS A CA 1
ATOM 718 C C . HIS A 1 89 ? 16.747 -0.777 6.011 1.00 87.12 89 HIS A C 1
ATOM 720 O O . HIS A 1 89 ? 17.911 -0.519 5.709 1.00 87.12 89 HIS A O 1
ATOM 726 N N . SER A 1 90 ? 15.850 -1.208 5.122 1.00 85.06 90 SER A N 1
ATOM 727 C CA . SER A 1 90 ? 16.221 -1.609 3.763 1.00 85.06 90 SER A CA 1
ATOM 728 C C . SER A 1 90 ? 16.081 -0.510 2.711 1.00 85.06 90 SER A C 1
ATOM 730 O O . SER A 1 90 ? 16.618 -0.676 1.620 1.00 85.06 90 SER A O 1
ATOM 732 N N . MET A 1 91 ? 15.333 0.563 2.991 1.00 90.00 91 MET A N 1
ATOM 733 C CA . MET A 1 91 ? 15.025 1.597 2.001 1.00 90.00 91 MET A CA 1
ATOM 734 C C . MET A 1 91 ? 15.788 2.901 2.241 1.00 90.00 91 MET A C 1
ATOM 736 O O . MET A 1 91 ? 15.834 3.445 3.348 1.00 90.00 91 MET A O 1
ATOM 740 N N . ASP A 1 92 ? 16.319 3.444 1.154 1.00 91.75 92 ASP A N 1
ATOM 741 C CA . ASP A 1 92 ? 16.977 4.738 1.079 1.00 91.75 92 ASP A CA 1
ATOM 742 C C . ASP A 1 92 ? 16.072 5.820 0.478 1.00 91.75 92 ASP A C 1
ATOM 744 O O . ASP A 1 92 ? 15.088 5.562 -0.217 1.00 91.75 92 ASP A O 1
ATOM 748 N N . SER A 1 93 ? 16.427 7.078 0.753 1.00 95.19 93 SER A N 1
ATOM 749 C CA . SER A 1 93 ? 15.737 8.245 0.198 1.00 95.19 93 SER A CA 1
ATOM 750 C C . SER A 1 93 ? 15.735 8.213 -1.335 1.00 95.19 93 SER A C 1
ATOM 752 O O . SER A 1 93 ? 16.755 7.937 -1.964 1.00 95.19 93 SER A O 1
ATOM 754 N N . GLY A 1 94 ? 14.584 8.513 -1.932 1.00 95.31 94 GLY A N 1
ATOM 755 C CA . GLY A 1 94 ? 14.348 8.491 -3.372 1.00 95.31 94 GLY A CA 1
ATOM 756 C C . GLY A 1 94 ? 13.911 7.134 -3.925 1.00 95.31 94 GLY A C 1
ATOM 757 O O . GLY A 1 94 ? 13.452 7.088 -5.065 1.00 95.31 94 GLY A O 1
ATOM 758 N N . GLN A 1 95 ? 13.997 6.045 -3.152 1.00 95.12 95 GLN A N 1
ATOM 759 C CA . GLN A 1 95 ? 13.507 4.744 -3.605 1.00 95.12 95 GLN A CA 1
ATOM 760 C C . GLN A 1 95 ? 11.979 4.688 -3.619 1.00 95.12 95 GLN A C 1
ATOM 762 O O . GLN A 1 95 ? 11.300 5.281 -2.774 1.00 95.12 95 GLN A O 1
ATOM 767 N N . LEU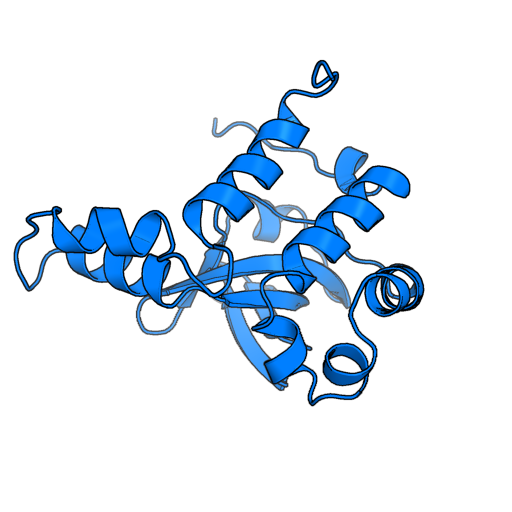 A 1 96 ? 11.453 3.957 -4.600 1.00 95.81 96 LEU A N 1
ATOM 768 C CA . LEU A 1 96 ? 10.032 3.747 -4.821 1.00 95.81 96 LEU A CA 1
ATOM 769 C C . LEU A 1 96 ? 9.662 2.297 -4.505 1.00 95.81 96 LEU A C 1
ATOM 771 O O . LEU A 1 96 ? 10.387 1.363 -4.848 1.00 95.81 96 LEU A O 1
ATOM 775 N N . PHE A 1 97 ? 8.499 2.107 -3.896 1.00 95.12 97 PHE A N 1
ATOM 776 C CA . PHE A 1 97 ? 7.910 0.787 -3.718 1.00 95.12 97 PHE A CA 1
ATOM 777 C C . PHE A 1 97 ? 6.386 0.870 -3.745 1.00 95.12 97 PHE A C 1
ATOM 779 O O . PHE A 1 97 ? 5.793 1.875 -3.352 1.00 95.12 97 PHE A O 1
ATOM 786 N N . ALA A 1 98 ? 5.741 -0.190 -4.215 1.00 95.19 98 ALA A N 1
ATOM 787 C CA . ALA A 1 98 ? 4.301 -0.340 -4.163 1.00 95.19 98 ALA A CA 1
ATOM 788 C C . ALA A 1 98 ? 3.901 -1.276 -3.022 1.00 95.19 98 ALA A C 1
ATOM 790 O O . ALA A 1 98 ? 4.535 -2.301 -2.777 1.00 95.19 98 ALA A O 1
ATOM 791 N N . THR A 1 99 ? 2.846 -0.912 -2.303 1.00 94.62 99 THR A N 1
ATOM 792 C CA . THR A 1 99 ? 2.356 -1.679 -1.156 1.00 94.62 99 THR A CA 1
ATOM 793 C C . THR A 1 99 ? 0.895 -1.351 -0.880 1.00 94.62 99 THR A C 1
ATOM 795 O O . THR A 1 99 ? 0.330 -0.393 -1.418 1.00 94.62 99 THR A O 1
ATOM 798 N N . ARG A 1 100 ? 0.279 -2.130 0.004 1.00 94.94 100 ARG A N 1
ATOM 799 C CA . ARG A 1 100 ? -1.004 -1.786 0.604 1.00 94.94 100 ARG A CA 1
ATOM 800 C C . ARG A 1 100 ? -0.790 -1.098 1.942 1.00 94.94 100 ARG A C 1
ATOM 802 O O . ARG A 1 100 ? -0.196 -1.673 2.851 1.00 94.94 100 ARG A O 1
ATOM 809 N N . LEU A 1 101 ? -1.350 0.100 2.067 1.00 95.12 101 LEU A N 1
ATOM 810 C CA . LEU A 1 101 ? -1.318 0.890 3.285 1.00 95.12 101 LEU A CA 1
ATOM 811 C C . LEU A 1 101 ? -2.541 0.660 4.157 1.00 95.12 101 LEU A C 1
ATOM 813 O O . LEU A 1 101 ? -3.689 0.755 3.716 1.00 95.12 101 LEU A O 1
ATOM 817 N N . LEU A 1 102 ? -2.246 0.399 5.423 1.00 95.44 102 LEU A N 1
ATOM 818 C CA . LEU A 1 102 ? -3.170 0.280 6.537 1.00 95.44 102 LEU A CA 1
ATOM 819 C C . LEU A 1 102 ? -2.973 1.505 7.423 1.00 95.44 102 LEU A C 1
ATOM 821 O O . LEU A 1 102 ? -2.014 1.555 8.190 1.00 95.44 102 LEU A O 1
ATOM 825 N N . THR A 1 103 ? -3.839 2.507 7.305 1.00 95.25 103 THR A N 1
ATOM 826 C CA . THR A 1 103 ? -3.724 3.724 8.117 1.00 95.25 103 THR A CA 1
ATOM 827 C C . THR A 1 103 ? -4.520 3.574 9.404 1.00 95.25 103 THR A C 1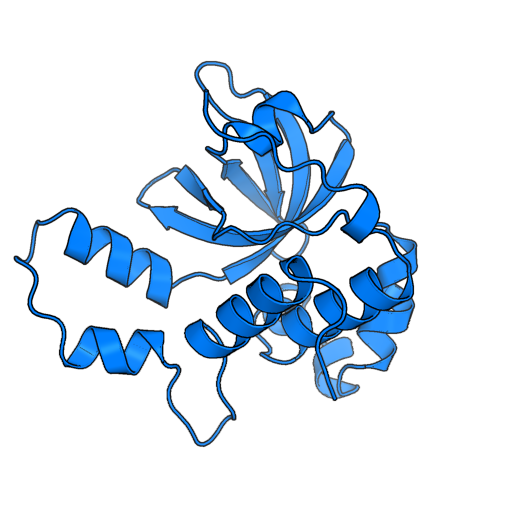
ATOM 829 O O . THR A 1 103 ? -5.744 3.435 9.376 1.00 95.25 103 THR A O 1
ATOM 832 N N . VAL A 1 104 ? -3.816 3.620 10.533 1.00 91.00 104 VAL A N 1
ATOM 833 C CA . VAL A 1 104 ? -4.396 3.636 11.874 1.00 91.00 104 VAL A CA 1
ATOM 834 C C . VAL A 1 104 ? -4.115 5.009 12.465 1.00 91.00 104 VAL A C 1
ATOM 836 O O . VAL A 1 104 ? -2.972 5.365 12.738 1.00 91.00 104 VAL A O 1
ATOM 839 N N . GLU A 1 105 ? -5.175 5.799 12.630 1.00 88.50 105 GLU A N 1
ATOM 840 C CA . GLU A 1 105 ? -5.100 7.178 13.120 1.00 88.50 105 GLU A CA 1
ATOM 841 C C . GLU A 1 105 ? -4.159 8.058 12.275 1.00 88.50 105 GLU A C 1
ATOM 843 O O . GLU A 1 105 ? -4.563 8.543 11.219 1.00 88.50 105 GLU A O 1
ATOM 848 N N . THR A 1 106 ? -2.929 8.293 12.736 1.00 90.62 106 THR A N 1
ATOM 849 C CA . THR A 1 106 ? -1.968 9.230 12.131 1.00 90.62 106 THR A CA 1
ATOM 850 C C . THR A 1 106 ? -0.821 8.555 11.387 1.00 90.62 106 THR A C 1
ATOM 852 O O . THR A 1 106 ? -0.105 9.235 10.650 1.00 90.62 106 THR A O 1
ATOM 855 N N . PHE A 1 107 ? -0.642 7.244 11.549 1.00 94.69 107 PHE A N 1
ATOM 856 C CA . PHE A 1 107 ? 0.431 6.491 10.909 1.00 94.69 107 PHE A CA 1
ATOM 857 C C . PHE A 1 107 ? -0.132 5.385 10.022 1.00 94.69 107 PHE A C 1
ATOM 859 O O . PHE A 1 107 ? -1.287 4.972 10.136 1.00 94.69 107 PHE A O 1
ATOM 866 N N . SER A 1 108 ? 0.693 4.914 9.097 1.00 96.50 108 SER A N 1
ATOM 867 C CA . SER A 1 108 ? 0.374 3.794 8.223 1.00 96.50 108 SER A CA 1
ATOM 868 C C . SER A 1 108 ? 1.337 2.639 8.437 1.00 96.50 108 SER A C 1
ATOM 870 O O . SER A 1 108 ? 2.497 2.836 8.788 1.00 96.50 108 SER A O 1
ATOM 872 N N . MET A 1 109 ? 0.844 1.435 8.194 1.00 94.75 109 MET A N 1
ATOM 873 C CA . MET A 1 109 ? 1.612 0.195 8.176 1.00 94.75 109 MET A CA 1
A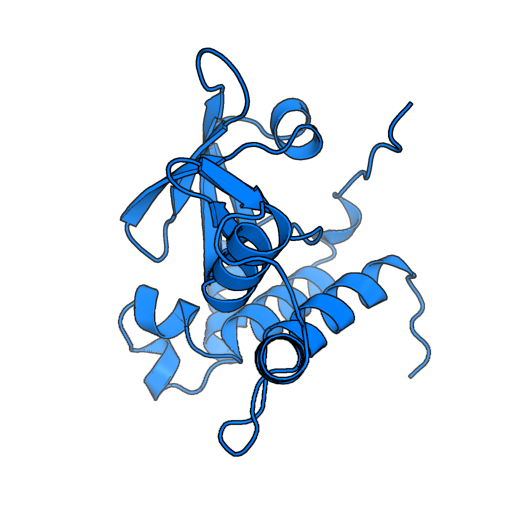TOM 874 C C . MET A 1 109 ? 1.436 -0.487 6.820 1.00 94.75 109 MET A C 1
ATOM 876 O O . MET A 1 109 ? 0.492 -0.178 6.084 1.00 94.75 109 MET A O 1
ATOM 880 N N . THR A 1 110 ? 2.319 -1.427 6.497 1.00 91.50 110 THR A N 1
ATOM 881 C CA . THR A 1 110 ? 2.186 -2.268 5.301 1.00 91.50 110 THR A CA 1
ATOM 882 C C . THR A 1 110 ? 1.447 -3.567 5.625 1.00 91.50 110 THR A C 1
ATOM 884 O O . THR A 1 110 ? 1.423 -4.029 6.767 1.00 91.50 110 THR A O 1
ATOM 887 N N . ALA A 1 111 ? 0.814 -4.166 4.614 1.00 74.31 111 ALA A N 1
ATOM 888 C CA . ALA A 1 111 ? 0.128 -5.455 4.726 1.00 74.31 111 ALA A CA 1
ATOM 889 C C . ALA A 1 111 ? 0.977 -6.617 4.168 1.00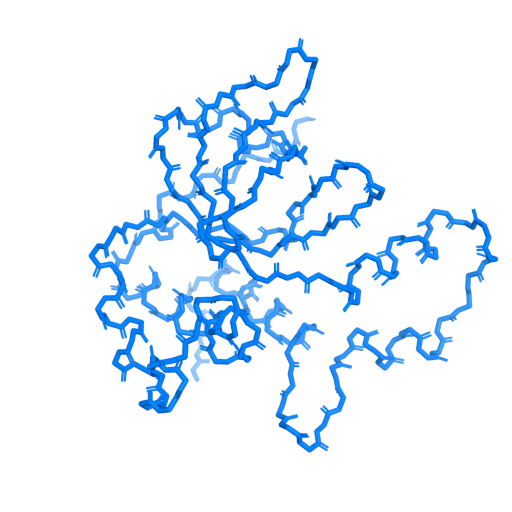 74.31 111 ALA A C 1
ATOM 891 O O . ALA A 1 111 ? 0.496 -7.402 3.354 1.00 74.31 111 ALA A O 1
ATOM 892 N N . GLY A 1 112 ? 2.248 -6.709 4.576 1.00 72.19 112 GLY A N 1
ATOM 893 C CA . GLY A 1 112 ? 3.153 -7.841 4.307 1.00 72.19 112 GLY A CA 1
ATOM 894 C C . GLY A 1 112 ? 3.763 -7.910 2.901 1.00 72.19 112 GLY A C 1
ATOM 895 O O . GLY A 1 112 ? 4.891 -8.374 2.742 1.00 72.19 112 GLY A O 1
ATOM 896 N N . VAL A 1 113 ? 3.061 -7.413 1.886 1.00 83.38 113 VAL A N 1
ATOM 897 C CA . VAL A 1 113 ? 3.550 -7.378 0.507 1.00 83.38 113 VAL A CA 1
ATOM 898 C C . VAL A 1 113 ? 4.118 -6.004 0.180 1.00 83.38 113 VAL A C 1
ATOM 900 O O . VAL A 1 113 ? 3.384 -5.016 0.155 1.00 83.38 113 VAL A O 1
ATOM 903 N N . ASN A 1 114 ? 5.405 -5.959 -0.151 1.00 88.69 114 ASN A N 1
ATOM 904 C CA . ASN A 1 114 ? 6.079 -4.776 -0.674 1.00 88.69 114 ASN A CA 1
ATOM 905 C C . ASN A 1 114 ? 6.690 -5.123 -2.025 1.00 88.69 114 ASN A C 1
ATOM 907 O O . ASN A 1 114 ? 7.195 -6.221 -2.199 1.00 88.69 114 ASN A O 1
ATOM 911 N N . VAL A 1 115 ? 6.628 -4.204 -2.980 1.00 91.00 115 VAL A N 1
ATOM 912 C CA . VAL A 1 115 ? 7.111 -4.412 -4.346 1.00 91.00 115 VAL A CA 1
ATOM 913 C C . VAL A 1 115 ? 8.082 -3.292 -4.667 1.00 91.00 115 VAL A C 1
ATOM 915 O O . VAL A 1 115 ? 7.627 -2.149 -4.739 1.00 91.00 115 VAL A O 1
ATOM 918 N N . PRO A 1 116 ? 9.386 -3.551 -4.855 1.00 91.75 116 PRO A N 1
ATOM 919 C CA . PRO A 1 116 ? 10.291 -2.546 -5.391 1.00 91.75 116 PRO A CA 1
ATOM 920 C C . PRO A 1 116 ? 9.711 -2.012 -6.698 1.00 91.75 116 PRO A C 1
ATOM 922 O O . PRO A 1 116 ? 9.252 -2.786 -7.536 1.00 91.75 116 PRO A O 1
ATOM 925 N N . PHE A 1 117 ? 9.655 -0.691 -6.834 1.00 93.31 117 PHE A N 1
ATOM 926 C CA . PHE A 1 117 ? 8.950 -0.063 -7.939 1.00 93.31 117 PHE A CA 1
ATOM 927 C C . PHE A 1 117 ? 9.916 0.774 -8.766 1.00 93.31 117 PHE A C 1
ATOM 929 O O . PHE A 1 117 ? 10.566 1.682 -8.254 1.00 93.31 117 PHE A O 1
ATOM 936 N N . GLU A 1 118 ? 9.988 0.491 -10.059 1.00 91.38 118 GLU A N 1
ATOM 937 C CA . GLU A 1 118 ? 10.767 1.266 -11.020 1.00 91.38 118 GLU A CA 1
ATOM 938 C C . GLU A 1 118 ? 9.817 2.024 -11.952 1.00 91.38 118 GLU A C 1
ATOM 940 O O . GLU A 1 118 ? 8.719 1.562 -12.260 1.00 91.38 118 GLU A O 1
ATOM 945 N N . ILE A 1 119 ? 10.220 3.214 -12.405 1.00 90.19 119 ILE A N 1
ATOM 946 C CA . ILE A 1 119 ? 9.382 4.065 -13.270 1.00 90.19 119 ILE A CA 1
ATOM 947 C C . ILE A 1 119 ? 9.010 3.332 -14.567 1.00 90.19 119 ILE A C 1
ATOM 949 O O . ILE A 1 119 ? 7.885 3.476 -15.047 1.00 90.19 119 ILE A O 1
ATOM 953 N N . ASP A 1 120 ? 9.911 2.495 -15.081 1.00 91.44 120 ASP A N 1
ATOM 954 C CA . ASP A 1 120 ? 9.718 1.722 -16.310 1.00 91.44 120 ASP A CA 1
ATOM 955 C C . ASP A 1 120 ? 8.582 0.688 -16.191 1.00 91.44 120 ASP A C 1
ATOM 957 O O . ASP A 1 120 ? 8.005 0.292 -17.201 1.00 91.44 120 ASP A O 1
ATOM 961 N N . MET A 1 121 ? 8.155 0.336 -14.969 1.00 93.75 121 MET A N 1
ATOM 962 C CA . MET A 1 121 ? 6.983 -0.517 -14.736 1.00 93.75 121 MET A CA 1
ATOM 963 C C . MET A 1 121 ? 5.658 0.186 -15.083 1.00 93.75 121 MET A C 1
ATOM 965 O O . MET A 1 121 ? 4.636 -0.477 -15.269 1.00 93.75 121 MET A O 1
ATOM 969 N N . LEU A 1 122 ? 5.622 1.522 -15.171 1.00 91.69 122 LEU A N 1
ATOM 970 C CA . LEU A 1 122 ? 4.376 2.270 -15.388 1.00 91.69 122 LEU A CA 1
ATOM 971 C C . LEU A 1 122 ? 3.728 1.969 -16.742 1.00 91.69 122 LEU A C 1
ATOM 973 O O . LEU A 1 122 ? 2.509 1.805 -16.813 1.00 91.69 122 LEU A O 1
ATOM 977 N N . GLU A 1 123 ? 4.519 1.899 -17.812 1.00 91.31 123 GLU A N 1
ATOM 978 C CA . GLU A 1 123 ? 4.012 1.609 -19.155 1.00 91.31 123 GLU A CA 1
ATOM 979 C C . GLU A 1 123 ? 3.327 0.231 -19.238 1.00 91.31 123 GLU A C 1
ATOM 981 O O . GLU A 1 123 ? 2.142 0.189 -19.598 1.00 91.31 123 GLU A O 1
ATOM 986 N N . PRO A 1 124 ? 3.973 -0.889 -18.850 1.00 94.38 124 PRO A N 1
ATOM 987 C CA . PRO A 1 124 ? 3.327 -2.196 -18.881 1.00 94.38 124 PRO A CA 1
ATOM 988 C C . PRO A 1 124 ? 2.123 -2.275 -17.934 1.00 94.38 124 PRO A C 1
ATOM 990 O O . PRO A 1 124 ? 1.105 -2.858 -18.313 1.00 94.38 124 PRO A O 1
ATOM 993 N N . ILE A 1 125 ? 2.157 -1.623 -16.762 1.00 94.25 125 ILE A N 1
ATOM 994 C CA . ILE A 1 125 ? 0.983 -1.535 -15.875 1.00 94.25 125 ILE A CA 1
ATOM 995 C C . ILE A 1 125 ? -0.192 -0.868 -16.602 1.00 94.25 125 ILE A C 1
ATOM 997 O O . ILE A 1 125 ? -1.297 -1.415 -16.623 1.00 94.25 125 ILE A O 1
ATOM 1001 N N . CYS A 1 126 ? 0.030 0.284 -17.239 1.00 91.19 126 CYS A N 1
ATOM 1002 C CA . CYS A 1 126 ? -1.006 1.007 -17.979 1.00 91.19 126 CYS A CA 1
ATOM 1003 C C . CYS A 1 126 ? -1.594 0.173 -19.125 1.00 91.19 126 CYS A C 1
ATOM 1005 O O . CYS A 1 126 ? -2.808 0.201 -19.339 1.00 91.19 126 CYS A O 1
ATOM 1007 N N . MET A 1 127 ? -0.771 -0.613 -19.825 1.00 92.44 127 MET A N 1
ATOM 1008 C CA . MET A 1 127 ? -1.229 -1.508 -20.895 1.00 92.44 127 MET A CA 1
ATOM 1009 C C . MET A 1 127 ? -2.158 -2.629 -20.398 1.00 92.44 127 MET A C 1
ATOM 1011 O O . MET A 1 127 ? -2.979 -3.129 -21.170 1.00 92.44 127 MET A O 1
ATOM 1015 N N . MET A 1 128 ? -2.066 -3.013 -19.122 1.00 93.19 128 MET A N 1
ATOM 1016 C CA . MET A 1 128 ? -2.915 -4.044 -18.510 1.00 93.19 128 MET A CA 1
ATOM 1017 C C . MET A 1 128 ? -4.254 -3.508 -17.987 1.00 93.19 128 MET A C 1
ATOM 1019 O O . MET A 1 128 ? -5.162 -4.289 -17.677 1.00 93.19 128 MET A O 1
ATOM 1023 N N . LEU A 1 129 ? -4.406 -2.187 -17.887 1.00 92.19 129 LEU A N 1
ATOM 1024 C CA . LEU A 1 129 ? -5.625 -1.554 -17.403 1.00 92.19 129 LEU A CA 1
ATOM 1025 C C . LEU A 1 129 ? -6.571 -1.214 -18.562 1.00 92.19 129 LEU A C 1
ATOM 1027 O O . LEU A 1 129 ? -6.139 -0.876 -19.665 1.00 92.19 129 LEU A O 1
ATOM 1031 N N . PRO A 1 130 ? -7.900 -1.240 -18.346 1.00 89.50 130 PRO A N 1
ATOM 1032 C CA . PRO A 1 130 ? -8.827 -0.699 -19.332 1.00 89.50 130 PRO A CA 1
ATOM 1033 C C . PRO A 1 130 ? -8.511 0.778 -19.592 1.00 89.50 130 PRO A C 1
ATOM 1035 O O . PRO A 1 130 ? -8.373 1.528 -18.630 1.00 89.50 130 PRO A O 1
ATOM 1038 N N . ARG A 1 131 ? -8.498 1.219 -20.859 1.00 85.75 131 ARG A N 1
ATOM 1039 C CA . ARG A 1 131 ? -8.164 2.613 -21.237 1.00 85.75 131 ARG A CA 1
ATOM 1040 C C . ARG A 1 131 ? -8.872 3.668 -20.385 1.00 85.75 131 ARG A C 1
ATOM 1042 O O . ARG A 1 131 ? -8.234 4.553 -19.847 1.00 85.75 131 ARG A O 1
ATOM 1049 N N . ARG A 1 132 ? -10.178 3.493 -20.143 1.00 85.62 132 ARG A N 1
ATOM 1050 C CA . ARG A 1 132 ? -10.969 4.396 -19.282 1.00 85.62 132 ARG A CA 1
ATOM 1051 C C . ARG A 1 132 ? -10.382 4.587 -17.876 1.00 85.62 132 ARG A C 1
ATOM 1053 O O . ARG A 1 132 ? -10.550 5.646 -17.291 1.00 85.62 132 ARG A O 1
ATOM 1060 N N . VAL A 1 133 ? -9.768 3.543 -17.320 1.00 82.38 133 VAL A N 1
ATOM 1061 C CA . VAL A 1 133 ? -9.124 3.569 -16.004 1.00 82.38 133 VAL A CA 1
ATOM 1062 C C . VAL A 1 133 ? -7.756 4.216 -16.146 1.00 82.38 133 VAL A C 1
ATOM 1064 O O . VAL A 1 133 ? -7.484 5.149 -15.412 1.00 82.38 133 VAL A O 1
ATOM 1067 N N . ALA A 1 134 ? -6.946 3.796 -17.120 1.00 77.62 134 ALA A N 1
ATOM 1068 C CA . ALA A 1 134 ? -5.624 4.379 -17.363 1.00 77.62 134 ALA A CA 1
ATOM 1069 C C . ALA A 1 134 ? -5.669 5.906 -17.595 1.00 77.62 134 ALA A C 1
ATOM 1071 O O . ALA A 1 134 ? -4.791 6.619 -17.125 1.00 77.62 134 ALA A O 1
ATOM 1072 N N . ASP A 1 135 ? -6.730 6.408 -18.235 1.00 82.19 135 ASP A N 1
ATOM 1073 C CA . ASP A 1 135 ? -6.939 7.837 -18.512 1.00 82.19 135 ASP A CA 1
ATOM 1074 C C . ASP A 1 135 ? -7.584 8.611 -17.334 1.00 82.19 135 ASP A C 1
ATOM 1076 O O . ASP A 1 135 ? -7.879 9.804 -17.447 1.00 82.19 135 ASP A O 1
ATOM 1080 N N . SER A 1 136 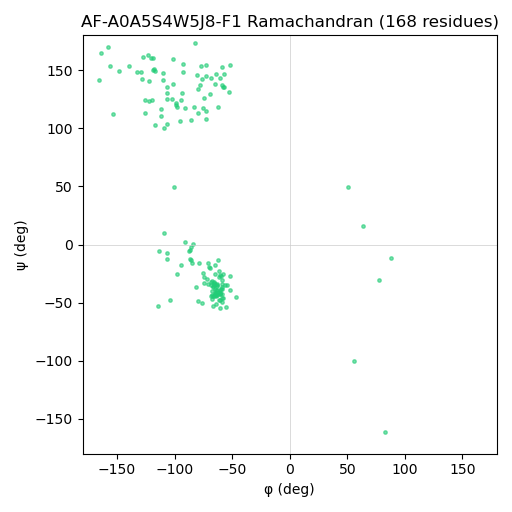? -7.867 7.945 -16.209 1.00 85.81 136 SER A N 1
ATOM 1081 C CA . SER A 1 136 ? -8.469 8.563 -15.018 1.00 85.81 136 SER A CA 1
ATOM 1082 C C . SER A 1 136 ? -7.426 9.265 -14.137 1.00 85.81 136 SER A C 1
ATOM 1084 O O . SER A 1 136 ? -6.219 9.166 -14.345 1.00 85.81 136 SER A O 1
ATOM 1086 N N . LYS A 1 137 ? -7.878 9.980 -13.095 1.00 89.06 137 LYS A N 1
ATOM 1087 C CA . LYS A 1 137 ? -6.958 10.530 -12.082 1.00 89.06 137 LYS A CA 1
ATOM 1088 C C . LYS A 1 137 ? -6.194 9.390 -11.400 1.00 89.06 137 LYS A C 1
ATOM 1090 O O . LYS A 1 137 ? -6.806 8.371 -11.091 1.00 89.06 137 LYS A O 1
ATOM 1095 N N . LEU A 1 138 ? -4.915 9.591 -11.069 1.00 88.25 138 LEU A N 1
ATOM 1096 C CA . LEU A 1 138 ? -4.069 8.565 -10.433 1.00 88.25 138 LEU A CA 1
ATOM 1097 C C . LEU A 1 138 ? -4.702 7.934 -9.184 1.00 88.25 138 LEU A C 1
ATOM 1099 O O . LEU A 1 138 ? -4.650 6.720 -9.015 1.00 88.25 138 LEU A O 1
ATOM 1103 N N . SER A 1 139 ? -5.382 8.727 -8.356 1.00 86.06 139 SER A N 1
ATOM 1104 C CA . SER A 1 139 ? -6.097 8.212 -7.186 1.00 86.06 139 SER A CA 1
ATOM 1105 C C . SER A 1 139 ? -7.234 7.247 -7.546 1.00 86.06 139 SER A C 1
ATOM 1107 O O . SER A 1 139 ? -7.448 6.267 -6.847 1.00 86.06 139 SER A O 1
ATOM 1109 N N . GLN A 1 140 ? -7.929 7.473 -8.664 1.00 87.94 140 GLN A N 1
ATOM 1110 C CA . GLN A 1 140 ? -8.976 6.575 -9.161 1.00 87.94 140 GLN A CA 1
ATOM 1111 C C . GLN A 1 140 ? -8.389 5.307 -9.786 1.00 87.94 140 GLN A C 1
ATOM 1113 O O . GLN A 1 140 ? -8.998 4.246 -9.686 1.00 87.94 140 GLN A O 1
ATOM 1118 N N . VAL A 1 141 ? -7.209 5.409 -10.410 1.00 88.94 141 VAL A N 1
ATOM 1119 C CA . VAL A 1 141 ? -6.453 4.239 -10.877 1.00 88.94 141 VAL A CA 1
ATOM 1120 C C . VAL A 1 141 ? -6.086 3.354 -9.691 1.00 88.94 141 VAL A C 1
ATOM 1122 O O . VAL A 1 141 ? -6.346 2.155 -9.727 1.00 88.94 141 VAL A O 1
ATOM 1125 N N . ALA A 1 142 ? -5.562 3.960 -8.622 1.00 88.25 142 ALA A N 1
ATOM 1126 C CA . ALA A 1 142 ? -5.156 3.273 -7.399 1.00 88.25 142 ALA A CA 1
ATOM 1127 C C . ALA A 1 142 ? -6.3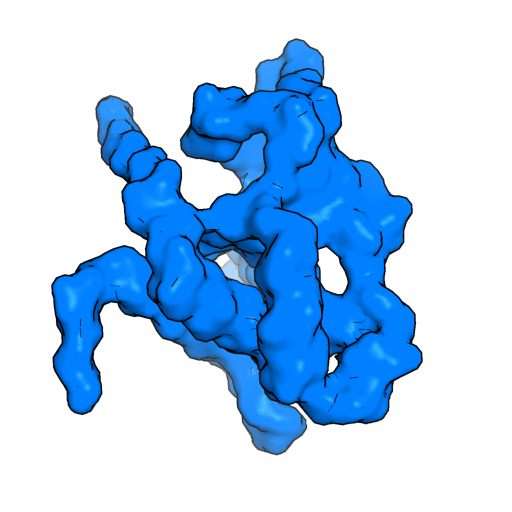00 2.499 -6.721 1.00 88.25 142 ALA A C 1
ATOM 1129 O O . ALA A 1 142 ? -6.058 1.482 -6.069 1.00 88.25 142 ALA A O 1
ATOM 1130 N N . ASP A 1 143 ? -7.536 2.978 -6.873 1.00 88.25 143 ASP A N 1
ATOM 1131 C CA . ASP A 1 143 ? -8.733 2.360 -6.303 1.00 88.25 143 ASP A CA 1
ATOM 1132 C C . ASP A 1 143 ? -9.336 1.261 -7.213 1.00 88.25 143 ASP A C 1
ATOM 1134 O O . ASP A 1 143 ? -10.191 0.487 -6.767 1.00 88.25 143 ASP A O 1
ATOM 1138 N N . ASP A 1 144 ? -8.911 1.139 -8.482 1.00 91.25 144 ASP A N 1
AT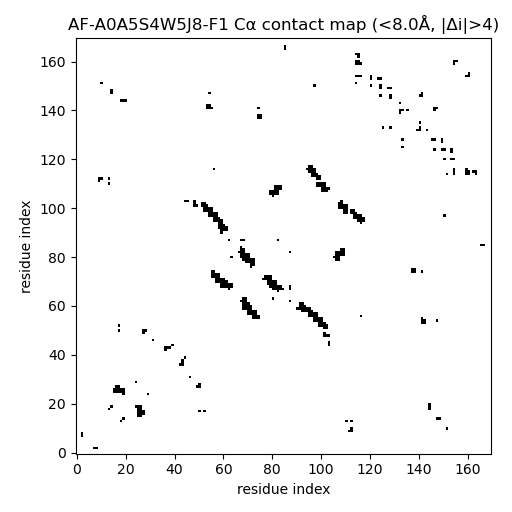OM 1139 C CA . ASP A 1 144 ? -9.357 0.042 -9.348 1.00 91.25 144 ASP A CA 1
ATOM 1140 C C . ASP A 1 144 ? -8.669 -1.263 -8.932 1.00 91.25 144 ASP A C 1
ATOM 1142 O O . ASP A 1 144 ? -7.446 -1.380 -8.898 1.00 91.25 144 ASP A O 1
ATOM 1146 N N . ARG A 1 145 ? -9.473 -2.300 -8.676 1.00 87.81 145 ARG A N 1
ATOM 1147 C CA . ARG A 1 145 ? -8.995 -3.628 -8.253 1.00 87.81 145 ARG A CA 1
ATOM 1148 C C . ARG A 1 145 ? -7.902 -4.227 -9.147 1.00 87.81 145 ARG A C 1
ATOM 1150 O O . ARG A 1 145 ? -7.155 -5.080 -8.685 1.00 87.81 145 ARG A O 1
ATOM 1157 N N . ARG A 1 146 ? -7.860 -3.851 -10.431 1.00 92.88 146 ARG A N 1
ATOM 1158 C CA . ARG A 1 146 ? -6.897 -4.380 -11.406 1.00 92.88 146 ARG A CA 1
ATOM 1159 C C . ARG A 1 146 ? -5.527 -3.724 -11.274 1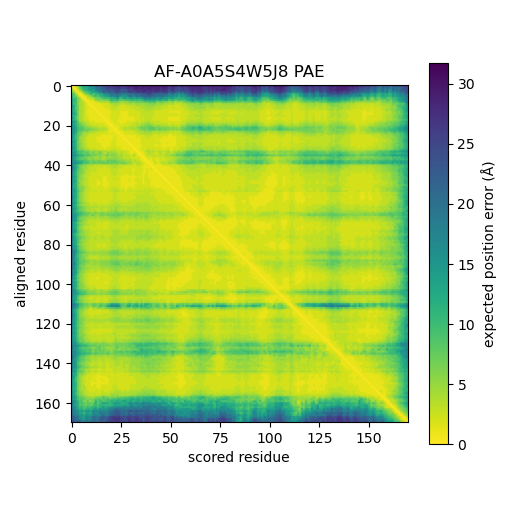.00 92.88 146 ARG A C 1
ATOM 1161 O O . ARG A 1 146 ? -4.573 -4.263 -11.813 1.00 92.88 146 ARG A O 1
ATOM 1168 N N . PHE A 1 147 ? -5.421 -2.588 -10.585 1.00 94.31 147 PHE A N 1
ATOM 1169 C CA . PHE A 1 147 ? -4.163 -1.865 -10.444 1.00 94.31 147 PHE A CA 1
ATOM 1170 C C . PHE A 1 147 ? -3.137 -2.652 -9.628 1.00 94.31 147 PHE A C 1
ATOM 1172 O O . PHE A 1 147 ? -2.058 -2.935 -10.136 1.00 94.31 147 PHE A O 1
ATOM 1179 N N . ALA A 1 148 ? -3.502 -3.096 -8.421 1.00 94.19 148 ALA A N 1
ATOM 1180 C CA . ALA A 1 148 ? -2.629 -3.946 -7.606 1.00 94.19 148 ALA A CA 1
ATOM 1181 C C . ALA A 1 148 ? -2.259 -5.250 -8.341 1.00 94.19 148 ALA A C 1
ATOM 1183 O O . ALA A 1 148 ? -1.099 -5.642 -8.374 1.00 94.19 148 ALA A O 1
ATOM 1184 N N . GLU A 1 149 ? -3.232 -5.877 -9.015 1.00 94.12 149 GLU A N 1
ATOM 1185 C CA . GLU A 1 149 ? -3.001 -7.080 -9.827 1.00 94.12 149 GLU A CA 1
ATOM 1186 C C . GLU A 1 149 ? -1.995 -6.834 -10.967 1.00 94.12 149 GLU A C 1
ATOM 1188 O O . GLU A 1 149 ? -1.137 -7.679 -11.216 1.00 94.12 149 GLU A O 1
ATOM 1193 N N . ALA A 1 150 ? -2.081 -5.693 -11.657 1.00 95.06 150 ALA A N 1
ATOM 1194 C CA . ALA A 1 150 ? -1.148 -5.325 -12.719 1.00 95.06 150 ALA A CA 1
ATOM 1195 C C . ALA A 1 150 ? 0.262 -5.071 -12.170 1.00 95.06 150 ALA A C 1
ATOM 1197 O O . ALA A 1 150 ? 1.224 -5.594 -12.724 1.00 95.06 150 ALA A O 1
ATOM 1198 N N . VAL A 1 151 ? 0.379 -4.348 -11.051 1.00 94.62 151 VAL A N 1
ATOM 1199 C CA . VAL A 1 151 ? 1.664 -4.093 -10.376 1.00 94.62 151 VAL A CA 1
ATOM 1200 C C . VAL A 1 151 ? 2.353 -5.404 -9.998 1.00 94.62 151 VAL A C 1
ATOM 1202 O O . VAL A 1 151 ? 3.532 -5.574 -10.293 1.00 94.62 151 VAL A O 1
ATOM 1205 N N . TYR A 1 152 ? 1.622 -6.357 -9.412 1.00 92.81 152 TYR A N 1
ATOM 1206 C CA . TYR A 1 152 ? 2.185 -7.662 -9.055 1.00 92.81 152 TYR A CA 1
ATOM 1207 C C . TYR A 1 152 ? 2.628 -8.464 -10.276 1.00 92.81 152 TYR A C 1
ATOM 1209 O O . TYR A 1 152 ? 3.726 -9.009 -10.279 1.00 92.81 152 TYR A O 1
ATOM 1217 N N . LYS A 1 153 ? 1.816 -8.508 -11.339 1.00 91.94 153 LYS A N 1
ATOM 1218 C CA . LYS A 1 153 ? 2.171 -9.246 -12.561 1.00 91.94 153 LYS A CA 1
ATOM 1219 C C . LYS A 1 153 ? 3.406 -8.679 -13.254 1.00 91.94 153 LYS A C 1
ATOM 1221 O O . LYS A 1 153 ? 4.231 -9.458 -13.715 1.00 91.94 153 LYS A O 1
ATOM 1226 N N . VAL A 1 154 ? 3.523 -7.354 -13.325 1.00 93.44 154 VAL A N 1
ATOM 1227 C CA . VAL A 1 154 ? 4.703 -6.697 -13.900 1.00 93.44 154 VAL A CA 1
ATOM 1228 C C . VAL A 1 154 ? 5.923 -6.941 -13.018 1.00 93.44 154 VAL A C 1
ATOM 1230 O O . VAL A 1 154 ? 6.944 -7.388 -13.519 1.00 93.44 154 VAL A O 1
ATOM 1233 N N . GLY A 1 155 ? 5.802 -6.761 -11.700 1.00 90.06 155 GLY A N 1
ATOM 1234 C CA . GLY A 1 155 ? 6.940 -6.962 -10.803 1.00 90.06 155 GLY A CA 1
ATOM 1235 C C . GLY A 1 155 ? 7.466 -8.402 -10.775 1.00 90.06 155 GLY A C 1
ATOM 1236 O O . GLY A 1 155 ? 8.676 -8.602 -10.688 1.00 90.06 155 GLY A O 1
ATOM 1237 N N . LEU A 1 156 ? 6.583 -9.397 -10.913 1.00 87.12 156 LEU A N 1
ATOM 1238 C CA . LEU A 1 156 ? 6.975 -10.800 -11.092 1.00 87.12 156 LEU A CA 1
ATOM 1239 C C . LEU A 1 156 ? 7.671 -11.039 -12.436 1.00 87.12 156 LEU A C 1
ATOM 1241 O O . LEU A 1 156 ? 8.692 -11.715 -12.487 1.00 87.12 156 LEU A O 1
ATOM 1245 N N . ALA A 1 157 ? 7.146 -10.470 -13.524 1.00 86.38 157 ALA A N 1
ATOM 1246 C CA . ALA A 1 157 ? 7.738 -10.629 -14.851 1.00 86.38 157 ALA A CA 1
ATOM 1247 C C . ALA A 1 157 ? 9.134 -9.985 -14.963 1.00 86.38 157 ALA A C 1
ATOM 1249 O O . ALA A 1 157 ? 9.995 -10.528 -15.654 1.00 86.38 157 ALA A O 1
ATOM 1250 N N . ASP A 1 158 ? 9.358 -8.868 -14.266 1.00 82.88 158 ASP A N 1
ATOM 1251 C CA . ASP A 1 158 ? 10.618 -8.116 -14.291 1.00 82.88 158 ASP A CA 1
ATOM 1252 C C . ASP A 1 158 ? 11.660 -8.638 -13.278 1.00 82.88 158 ASP A C 1
ATOM 1254 O O . ASP A 1 158 ? 12.788 -8.141 -13.235 1.00 82.88 158 ASP A O 1
ATOM 1258 N N . GLY A 1 159 ? 11.300 -9.620 -12.439 1.00 78.69 159 GLY A N 1
ATOM 1259 C CA . GLY A 1 159 ? 12.183 -10.187 -11.410 1.00 78.69 159 GLY A CA 1
ATOM 1260 C C . GLY A 1 159 ? 12.601 -9.183 -10.327 1.00 78.69 159 GLY A C 1
ATOM 1261 O O . GLY A 1 159 ? 13.567 -9.403 -9.598 1.00 78.69 159 GLY A O 1
ATOM 1262 N N . VAL A 1 160 ? 11.910 -8.042 -10.209 1.00 75.62 160 VAL A N 1
ATOM 1263 C CA . VAL A 1 160 ? 12.215 -7.033 -9.175 1.00 75.62 160 VAL A CA 1
ATOM 1264 C C . VAL A 1 160 ? 11.865 -7.531 -7.774 1.00 75.62 160 VAL A C 1
ATOM 1266 O O . VAL A 1 160 ? 12.409 -7.027 -6.792 1.00 75.62 160 VAL A O 1
ATOM 1269 N N . MET A 1 161 ? 10.998 -8.540 -7.684 1.00 70.38 161 MET A N 1
ATOM 1270 C CA . MET A 1 161 ? 10.613 -9.186 -6.430 1.00 70.38 161 MET A CA 1
ATOM 1271 C C . MET A 1 161 ? 11.760 -9.991 -5.813 1.00 70.38 161 MET A C 1
ATOM 1273 O O . MET A 1 161 ? 11.912 -9.956 -4.597 1.00 70.38 161 MET A O 1
ATOM 1277 N N . ASP A 1 162 ? 12.646 -10.579 -6.623 1.00 68.69 162 ASP A N 1
ATOM 1278 C CA . ASP A 1 162 ? 13.829 -11.332 -6.163 1.00 68.69 162 ASP A CA 1
ATOM 1279 C C . ASP A 1 162 ? 14.823 -10.459 -5.374 1.00 68.69 162 ASP A C 1
ATOM 1281 O O . ASP A 1 162 ? 15.756 -10.948 -4.736 1.00 68.69 162 ASP A O 1
ATOM 1285 N N . ARG A 1 163 ? 14.654 -9.132 -5.439 1.00 67.94 163 ARG A N 1
ATOM 1286 C CA . ARG A 1 163 ? 15.475 -8.147 -4.726 1.00 67.94 163 ARG A CA 1
ATOM 1287 C C . ARG A 1 163 ? 14.955 -7.856 -3.316 1.00 67.94 163 ARG A C 1
ATOM 1289 O O . ARG A 1 163 ? 15.602 -7.110 -2.581 1.00 67.94 163 ARG A O 1
ATOM 1296 N N . LEU A 1 164 ? 13.800 -8.405 -2.935 1.00 64.50 164 LEU A N 1
ATOM 1297 C CA . LEU A 1 164 ? 13.281 -8.332 -1.574 1.00 64.50 164 LEU A CA 1
ATOM 1298 C C . LEU A 1 164 ? 13.992 -9.367 -0.705 1.00 64.50 164 LEU A C 1
ATOM 1300 O O . LEU A 1 164 ? 13.809 -10.568 -0.862 1.00 64.50 164 LEU A O 1
ATOM 1304 N N . ALA A 1 165 ? 14.779 -8.896 0.257 1.00 58.16 165 ALA A N 1
ATOM 1305 C CA . ALA A 1 165 ? 15.269 -9.741 1.335 1.00 58.16 165 ALA A CA 1
ATOM 1306 C C . ALA A 1 165 ? 14.334 -9.589 2.540 1.00 58.16 165 ALA A C 1
ATOM 1308 O O . ALA A 1 165 ? 14.364 -8.568 3.230 1.00 58.16 165 ALA A O 1
ATOM 1309 N N . TYR A 1 166 ? 13.505 -10.599 2.803 1.00 56.09 166 TYR A N 1
ATOM 1310 C CA . TYR A 1 166 ? 12.791 -10.687 4.073 1.00 56.09 166 TYR A CA 1
ATOM 1311 C C . TYR A 1 166 ? 13.788 -11.065 5.169 1.00 56.09 166 TYR A C 1
ATOM 1313 O O . TYR A 1 166 ? 14.378 -12.144 5.155 1.00 56.09 166 TYR A O 1
ATOM 1321 N N . VAL A 1 167 ? 14.005 -10.156 6.118 1.00 53.56 167 VAL A N 1
ATOM 1322 C CA . VAL A 1 167 ? 14.776 -10.460 7.325 1.00 53.56 167 VAL A CA 1
ATOM 1323 C C . VAL A 1 167 ? 13.824 -11.133 8.308 1.00 53.56 167 VAL A C 1
ATOM 1325 O O . VAL A 1 167 ? 12.826 -10.528 8.703 1.00 53.56 167 VAL A O 1
ATOM 1328 N N . GLU A 1 168 ? 14.104 -12.382 8.688 1.00 40.94 168 GLU A N 1
ATOM 1329 C CA . GLU A 1 168 ? 13.356 -13.027 9.769 1.00 40.94 168 GLU A CA 1
ATOM 1330 C C . GLU A 1 168 ? 13.504 -12.202 11.061 1.00 40.94 168 GLU A C 1
ATOM 1332 O O . GLU A 1 168 ? 14.613 -11.747 11.368 1.00 40.94 168 GLU A O 1
ATOM 1337 N N . PRO A 1 169 ? 12.423 -11.987 11.832 1.00 47.28 169 PRO A N 1
ATOM 1338 C CA . PRO A 1 169 ? 12.544 -11.356 13.137 1.00 47.28 169 PRO A CA 1
ATOM 1339 C C . PRO A 1 169 ? 13.406 -12.248 14.042 1.00 47.28 169 PRO A C 1
ATOM 1341 O O . PRO A 1 169 ? 13.048 -13.401 14.288 1.00 47.28 169 PRO A O 1
ATOM 1344 N N . GLY A 1 170 ? 14.547 -11.719 14.493 1.00 36.38 170 GLY A N 1
ATOM 1345 C CA . GLY A 1 170 ? 15.417 -12.359 15.488 1.00 36.38 170 GLY A CA 1
ATOM 1346 C C . GLY A 1 170 ? 14.870 -12.307 16.908 1.00 36.38 170 GLY A C 1
ATOM 1347 O O . GLY A 1 170 ? 13.961 -11.488 17.179 1.00 36.38 170 GLY A O 1
#

Radius of gyration: 16.21 Å; Cα contacts (8 Å, |Δi|>4): 248; chains: 1; bounding box: 38×38×43 Å

Foldseek 3Di:
DDDPDPVLVLLVVLLQQAHDPPVDDHVLVVCLVVDDDDPPDPVNLQSVLSNVKFKFKWAFAAADPPAATWTAGPLVRDIAREHDPLCSVVDDGGWIKIFIWRDRPRHTYGPPDIFGDDPVLLVQLLVQDDVVLSPDRSNSVRVDSCNSVSSSVSRVVVVSVVVDDDDDDD

Secondary structure (DSSP, 8-state):
---S-TTHHHHHHHHHHH---TTS--HHHHHHHH----TT-HHHHHHHHHHH-EEEEEEEEEE-SSSSEEEEETTTTEEEEE--HHHHHH--TT-EEEEEEEEETTEEEEEEEEEE--GGGHHHHHHHS-HHHHTS-HHHHHHSHHHHHHHHHHHHHTTGGGG---PPP-